Protein AF-A0A965W0F6-F1 (afdb_monomer_lite)

Secondary structure (DSSP, 8-state):
--SHHHHHHHHHHHHHHHHHHHHHHHT------------HHHHS----TT---------TTSTTHHHHHHHHHHHHHHHHHHHHHHHHHHHHHHHHHHHHHHHHT-

Radius of gyration: 35.25 Å; chains: 1; bounding box: 63×55×102 Å

Sequence (106 aa):
MKTQGIFFIQFCQNMKNIFLLLFLILCSNSAFSQKKKKPDWVQNYPTLENDYIGIASAKKSTANYKELAKQNALNMLSNSISVNVSVVSVLAQNEPIKNLQKSLMK

pLDDT: mean 78.25, std 12.47, range [49.22, 95.5]

Foldseek 3Di:
DPPPVVVVVVVVVVVVVVVVVVVVVVPPDDDPPPPPPDPVCVVPPDDDPPDQWFFFFADPPDVPRVVVRVVNSVVSSVVVVVVVVVVVVVVVVVVVVVVVVVVVVD

Structure (mmCIF, N/CA/C/O backbone):
data_AF-A0A965W0F6-F1
#
_entry.id   AF-A0A965W0F6-F1
#
loop_
_atom_site.group_PDB
_atom_site.id
_atom_site.type_symbol
_atom_site.label_atom_id
_atom_site.label_alt_id
_atom_site.label_comp_id
_atom_site.label_asym_id
_atom_site.label_entity_id
_atom_site.label_seq_id
_atom_site.pdbx_PDB_ins_code
_atom_site.Cartn_x
_atom_site.Cartn_y
_atom_site.Cartn_z
_atom_site.occupancy
_atom_site.B_iso_or_equiv
_atom_site.auth_seq_id
_atom_site.auth_comp_id
_atom_site.auth_asym_id
_atom_site.auth_atom_id
_atom_site.pdbx_PDB_model_num
ATOM 1 N N . MET A 1 1 ? 45.955 45.415 -51.600 1.00 52.06 1 MET A N 1
ATOM 2 C CA . MET A 1 1 ? 45.326 44.084 -51.797 1.00 52.06 1 MET A CA 1
ATOM 3 C C . MET A 1 1 ? 45.547 43.070 -50.656 1.00 52.06 1 MET A C 1
ATOM 5 O O . MET A 1 1 ? 45.190 41.917 -50.839 1.00 52.06 1 MET A O 1
ATOM 9 N N . LYS A 1 2 ? 46.059 43.439 -49.464 1.00 49.22 2 LYS A N 1
ATOM 10 C CA . LYS A 1 2 ? 46.280 42.474 -48.355 1.00 49.22 2 LYS A CA 1
ATOM 11 C C . LYS A 1 2 ? 45.204 42.483 -47.251 1.00 49.22 2 LYS A C 1
ATOM 13 O O . LYS A 1 2 ? 45.196 41.598 -46.408 1.00 49.22 2 LYS A O 1
ATOM 18 N N . THR A 1 3 ? 44.281 43.444 -47.261 1.00 54.53 3 THR A N 1
ATOM 19 C CA . THR A 1 3 ? 43.291 43.660 -46.186 1.00 54.53 3 THR A CA 1
ATOM 20 C C . THR A 1 3 ? 41.992 42.858 -46.334 1.00 54.53 3 THR A C 1
ATOM 22 O O . THR A 1 3 ? 41.313 42.628 -45.341 1.00 54.53 3 THR A O 1
ATOM 25 N N . GLN A 1 4 ? 41.667 42.368 -47.535 1.00 54.75 4 GLN A N 1
ATOM 26 C CA . GLN A 1 4 ? 40.415 41.639 -47.805 1.00 54.75 4 GLN A CA 1
ATOM 27 C C . GLN A 1 4 ? 40.439 40.177 -47.308 1.00 54.75 4 GLN A C 1
ATOM 29 O O . GLN A 1 4 ? 39.418 39.644 -46.885 1.00 54.75 4 GLN A O 1
ATOM 34 N N . GLY A 1 5 ? 41.612 39.527 -47.302 1.00 55.69 5 GLY A N 1
ATOM 35 C CA . GLY A 1 5 ? 41.745 38.120 -46.889 1.00 55.69 5 GLY A CA 1
ATOM 36 C C . GLY A 1 5 ? 41.648 37.894 -45.375 1.00 55.69 5 GLY A C 1
ATOM 37 O O . GLY A 1 5 ? 41.130 36.873 -44.934 1.00 55.69 5 GLY A O 1
ATOM 38 N N . ILE A 1 6 ? 42.087 38.865 -44.567 1.00 58.53 6 ILE A N 1
ATOM 39 C CA . ILE A 1 6 ? 42.056 38.776 -43.096 1.00 58.53 6 ILE A CA 1
ATOM 40 C C . ILE A 1 6 ? 40.612 38.902 -42.583 1.00 58.53 6 ILE A C 1
ATOM 42 O O . ILE A 1 6 ? 40.219 38.183 -41.667 1.00 58.53 6 ILE A O 1
ATOM 46 N N . PHE A 1 7 ? 39.792 39.738 -43.233 1.00 55.75 7 PHE A N 1
ATOM 47 C CA . PHE A 1 7 ? 38.367 39.892 -42.921 1.00 55.75 7 PHE A CA 1
ATOM 48 C C . PHE A 1 7 ? 37.579 38.590 -43.147 1.00 55.75 7 PHE A C 1
ATOM 50 O O . PHE A 1 7 ? 36.747 38.216 -42.323 1.00 55.75 7 PHE A O 1
ATOM 57 N N . PHE A 1 8 ? 37.894 37.860 -44.222 1.00 58.12 8 PHE A N 1
ATOM 58 C CA . PHE A 1 8 ? 37.271 36.571 -44.541 1.00 58.12 8 PHE A CA 1
ATOM 59 C C . PHE A 1 8 ? 37.651 35.459 -43.551 1.00 58.12 8 PHE A C 1
ATOM 61 O O . PHE A 1 8 ? 36.800 34.664 -43.155 1.00 58.12 8 PHE A O 1
ATOM 68 N N . ILE A 1 9 ? 38.908 35.414 -43.099 1.00 59.47 9 ILE A N 1
ATOM 69 C CA . ILE A 1 9 ? 39.373 34.417 -42.119 1.00 59.47 9 ILE A CA 1
ATOM 70 C C . ILE A 1 9 ? 38.754 34.685 -40.739 1.00 59.47 9 ILE A C 1
ATOM 72 O O . ILE A 1 9 ? 38.277 33.750 -40.093 1.00 59.47 9 ILE A O 1
ATOM 76 N N . GLN A 1 10 ? 38.680 35.956 -40.326 1.00 59.69 10 GLN A N 1
ATOM 77 C CA . GLN A 1 10 ? 38.032 36.369 -39.076 1.00 59.69 10 GLN A CA 1
ATOM 78 C C . GLN A 1 10 ? 36.527 36.038 -39.081 1.00 59.69 10 GLN A C 1
ATOM 80 O O . GLN A 1 10 ? 35.974 35.602 -38.070 1.00 59.69 10 GLN A O 1
ATOM 85 N N . PHE A 1 11 ? 35.867 36.186 -40.236 1.00 59.59 11 PHE A N 1
ATOM 86 C CA . PHE A 1 11 ? 34.461 35.825 -40.431 1.00 59.59 11 PHE A CA 1
ATOM 87 C C . PHE A 1 11 ? 34.234 34.310 -40.285 1.00 59.59 11 PHE A C 1
ATOM 89 O O . PHE A 1 11 ? 33.347 33.884 -39.546 1.00 59.59 11 PHE A O 1
ATOM 96 N N . CYS A 1 12 ? 35.093 33.482 -40.887 1.00 60.88 12 CYS A N 1
ATOM 97 C CA . CYS A 1 12 ? 35.036 32.023 -40.747 1.00 60.88 12 CYS A CA 1
ATOM 98 C C . CYS A 1 12 ? 35.333 31.538 -39.314 1.00 60.88 12 CYS A C 1
ATOM 100 O O . CYS A 1 12 ? 34.708 30.584 -38.845 1.00 60.88 12 CYS A O 1
ATOM 102 N N . GLN A 1 13 ? 36.249 32.196 -38.594 1.00 63.88 13 GLN A N 1
ATOM 103 C CA . GLN A 1 13 ? 36.534 31.888 -37.186 1.00 63.88 13 GLN A CA 1
ATOM 104 C C . GLN A 1 13 ? 35.347 32.233 -36.268 1.00 63.88 13 GLN A C 1
ATOM 106 O O . GLN A 1 13 ? 34.985 31.429 -35.406 1.00 63.88 13 GLN A O 1
ATOM 111 N N . ASN A 1 14 ? 34.675 33.364 -36.502 1.00 65.12 14 ASN A N 1
ATOM 112 C CA . ASN A 1 14 ? 33.475 33.751 -35.754 1.00 65.12 14 ASN A CA 1
ATOM 113 C C . ASN A 1 14 ? 32.279 32.819 -36.013 1.00 65.12 14 ASN A C 1
ATOM 115 O O . ASN A 1 14 ? 31.556 32.489 -35.075 1.00 65.12 14 ASN A O 1
ATOM 119 N N . MET A 1 15 ? 32.111 32.311 -37.240 1.00 67.56 15 MET A N 1
ATOM 120 C CA . MET A 1 15 ? 31.064 31.329 -37.569 1.00 67.56 15 MET A CA 1
ATOM 121 C C . MET A 1 15 ? 31.226 30.009 -36.800 1.00 67.56 15 MET A C 1
ATOM 123 O O . MET A 1 15 ? 30.238 29.407 -36.377 1.00 67.56 15 MET A O 1
ATOM 127 N N . LYS A 1 16 ? 32.471 29.580 -36.551 1.00 72.38 16 LYS A N 1
ATOM 128 C CA . LYS A 1 16 ? 32.773 28.365 -35.779 1.00 72.38 16 LYS A CA 1
ATOM 129 C C . LYS A 1 16 ? 32.480 28.545 -34.282 1.00 72.38 16 LYS A C 1
ATOM 131 O O . LYS A 1 16 ? 31.935 27.638 -33.656 1.00 72.38 16 LYS A O 1
ATOM 136 N N . ASN A 1 17 ? 32.762 29.728 -33.732 1.00 72.75 17 ASN A N 1
ATOM 137 C CA . ASN A 1 17 ? 32.462 30.072 -32.337 1.00 72.75 17 ASN A CA 1
ATOM 138 C C . ASN A 1 17 ? 30.955 30.238 -32.083 1.00 72.75 17 ASN A C 1
ATOM 140 O O . ASN A 1 17 ? 30.466 29.821 -31.037 1.00 72.75 17 ASN A O 1
ATOM 144 N N . ILE A 1 18 ? 30.209 30.778 -33.053 1.00 79.56 18 ILE A N 1
ATOM 145 C CA . ILE A 1 18 ? 28.742 30.890 -32.996 1.00 79.56 18 ILE A CA 1
ATOM 146 C C . ILE A 1 18 ? 28.085 29.507 -33.006 1.00 79.56 18 ILE A C 1
ATOM 148 O O . ILE A 1 18 ? 27.184 29.251 -32.209 1.00 79.56 18 ILE A O 1
ATOM 152 N N . PHE A 1 19 ? 28.567 28.592 -33.851 1.00 75.88 19 PHE A N 1
ATOM 153 C CA . PHE A 1 19 ? 28.062 27.218 -33.885 1.00 75.88 19 PHE A CA 1
ATOM 154 C C . PHE A 1 19 ? 28.356 26.464 -32.576 1.00 75.88 19 PHE A C 1
ATOM 156 O O . PHE A 1 19 ? 27.504 25.735 -32.071 1.00 75.88 19 PHE A O 1
ATOM 163 N N . LEU A 1 20 ? 29.531 26.697 -31.981 1.00 74.75 20 LEU A N 1
ATOM 164 C CA . LEU A 1 20 ? 29.915 26.129 -30.686 1.00 74.75 20 LEU A CA 1
ATOM 165 C C . LEU A 1 20 ? 29.059 26.683 -29.529 1.00 74.75 20 LEU A C 1
ATOM 167 O O . LEU A 1 20 ? 28.641 25.925 -28.656 1.00 74.75 20 LEU A O 1
ATOM 171 N N . LEU A 1 21 ? 28.733 27.980 -29.554 1.00 73.00 21 LEU A N 1
ATOM 172 C CA . LEU A 1 21 ? 27.819 28.625 -28.601 1.00 73.00 21 LEU A CA 1
ATOM 173 C C . LEU A 1 21 ? 26.378 28.104 -28.726 1.00 73.00 21 LEU A C 1
ATOM 175 O O . LEU A 1 21 ? 25.745 27.814 -27.713 1.00 73.00 21 LEU A O 1
ATOM 179 N N . LEU A 1 22 ? 25.876 27.918 -29.950 1.00 74.12 22 LEU A N 1
ATOM 180 C CA . LEU A 1 22 ? 24.555 27.328 -30.206 1.00 74.12 22 LEU A CA 1
ATOM 181 C C . LEU A 1 22 ? 24.456 25.882 -29.697 1.00 74.12 22 LEU A C 1
ATOM 183 O O . LEU A 1 22 ? 23.449 25.513 -29.096 1.00 74.12 22 LEU A O 1
ATOM 187 N N . PHE A 1 23 ? 25.513 25.084 -29.873 1.00 73.25 23 PHE A N 1
ATOM 188 C CA . PHE A 1 23 ? 25.572 23.706 -29.377 1.00 73.25 23 PHE A CA 1
ATOM 189 C C . PHE A 1 23 ? 25.553 23.628 -27.840 1.00 73.25 23 PHE A C 1
ATOM 191 O O . PHE A 1 23 ? 24.910 22.749 -27.270 1.00 73.25 23 PHE A O 1
ATOM 198 N N . LEU A 1 24 ? 26.195 24.581 -27.157 1.00 68.44 24 LEU A N 1
ATOM 199 C CA . LEU A 1 24 ? 26.213 24.653 -25.691 1.00 68.44 24 LEU A CA 1
ATOM 200 C C . LEU A 1 24 ? 24.854 25.054 -25.091 1.00 68.44 24 LEU A C 1
ATOM 202 O O . LEU A 1 24 ? 24.485 24.545 -24.035 1.00 68.44 24 LEU A O 1
ATOM 206 N N . ILE A 1 25 ? 24.080 25.911 -25.765 1.00 71.25 25 ILE A N 1
ATOM 207 C CA . ILE A 1 25 ? 22.749 26.341 -25.293 1.00 71.25 25 ILE A CA 1
ATOM 208 C C . ILE A 1 25 ? 21.721 25.197 -25.387 1.00 71.25 25 ILE A C 1
ATOM 210 O O . ILE A 1 25 ? 20.825 25.094 -24.549 1.00 71.25 25 ILE A O 1
ATOM 214 N N . LEU A 1 26 ? 21.875 24.294 -26.360 1.00 65.56 26 LEU A N 1
ATOM 215 C CA . LEU A 1 26 ? 20.982 23.145 -26.562 1.00 65.56 26 LEU A CA 1
ATOM 216 C C . LEU A 1 26 ? 21.128 22.047 -25.488 1.00 65.56 26 LEU A C 1
ATOM 218 O O . LEU A 1 26 ? 20.211 21.245 -25.316 1.00 65.56 26 LEU A O 1
ATOM 222 N N . CYS A 1 27 ? 22.227 22.028 -24.726 1.00 61.47 27 CYS A N 1
ATOM 223 C CA . CYS A 1 27 ? 22.508 20.993 -23.721 1.00 61.47 27 CYS A CA 1
ATOM 224 C C . CYS A 1 27 ? 21.970 21.283 -22.304 1.00 61.47 27 CYS A C 1
ATOM 226 O O . CYS A 1 27 ? 22.111 20.439 -21.420 1.00 61.47 27 CYS A O 1
ATOM 228 N N . SER A 1 28 ? 21.322 22.426 -22.057 1.00 61.91 28 SER A N 1
ATOM 229 C CA . SER A 1 28 ? 20.965 22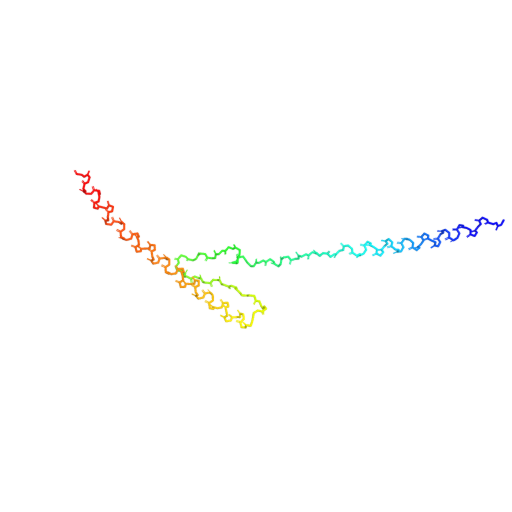.860 -20.690 1.00 61.91 28 SER A CA 1
ATOM 230 C C . SER A 1 28 ? 19.566 22.447 -20.195 1.00 61.91 28 SER A C 1
ATOM 232 O O . SER A 1 28 ? 19.163 22.853 -19.110 1.00 61.91 28 SER A O 1
ATOM 234 N N . ASN A 1 29 ? 18.814 21.623 -20.936 1.00 62.72 29 ASN A N 1
ATOM 235 C CA . ASN A 1 29 ? 17.425 21.258 -20.596 1.00 62.72 29 ASN A CA 1
ATOM 236 C C . ASN A 1 29 ? 17.252 19.809 -20.097 1.00 62.72 29 ASN A C 1
ATOM 238 O O . ASN A 1 29 ? 16.367 19.082 -20.545 1.00 62.72 29 ASN A O 1
ATOM 242 N N . SER A 1 30 ? 18.060 19.374 -19.130 1.00 65.44 30 SER A N 1
ATOM 243 C CA . SER A 1 30 ? 17.793 18.138 -18.376 1.00 65.44 30 SER A CA 1
ATOM 244 C C . SER A 1 30 ? 18.047 18.408 -16.887 1.00 65.44 30 SER A C 1
ATOM 246 O O . SER A 1 30 ? 19.078 18.951 -16.531 1.00 65.44 30 SER A O 1
ATOM 248 N N . ALA A 1 31 ? 17.153 18.167 -15.932 1.00 60.97 31 ALA A N 1
ATOM 249 C CA . ALA A 1 31 ? 16.014 17.278 -15.892 1.00 60.97 31 ALA A CA 1
ATOM 250 C C . ALA A 1 31 ? 14.847 17.947 -15.148 1.00 60.97 31 ALA A C 1
ATOM 252 O O . ALA A 1 31 ? 14.916 18.201 -13.943 1.00 60.97 31 ALA A O 1
ATOM 253 N N . PHE A 1 32 ? 13.729 18.155 -15.844 1.00 56.03 32 PHE A N 1
ATOM 254 C CA . PHE A 1 32 ? 12.446 18.336 -15.177 1.00 56.03 32 PHE A CA 1
ATOM 255 C C . PHE A 1 32 ? 12.052 16.976 -14.595 1.00 56.03 32 PHE A C 1
ATOM 257 O O . PHE A 1 32 ? 11.436 16.141 -15.258 1.00 56.03 32 PHE A O 1
ATOM 264 N N . SER A 1 33 ? 12.488 16.710 -13.362 1.00 59.59 33 SER A N 1
ATOM 265 C CA . SER A 1 33 ? 12.009 15.571 -12.589 1.00 59.59 33 SER A CA 1
ATOM 266 C C . SER A 1 33 ? 10.533 15.815 -12.304 1.00 59.59 33 SER A C 1
ATOM 268 O O . SER A 1 33 ? 10.165 16.453 -11.316 1.00 59.59 33 SER A O 1
ATOM 270 N N . GLN A 1 34 ? 9.675 15.336 -13.206 1.00 62.97 34 GLN A N 1
ATOM 271 C CA . GLN A 1 34 ? 8.259 15.165 -12.935 1.00 62.97 34 GLN A CA 1
ATOM 272 C C . GLN A 1 34 ? 8.173 14.169 -11.785 1.00 62.97 34 GLN A C 1
ATOM 274 O O . GLN A 1 34 ? 8.131 12.954 -11.994 1.00 62.97 34 GLN A O 1
ATOM 279 N N . LYS A 1 35 ? 8.199 14.673 -10.545 1.00 66.06 35 LYS A N 1
ATOM 280 C CA . LYS A 1 35 ? 7.795 13.900 -9.377 1.00 66.06 35 LYS A CA 1
ATOM 281 C C . LYS A 1 35 ? 6.379 13.446 -9.693 1.00 66.06 35 LYS A C 1
ATOM 283 O O . LYS A 1 35 ? 5.453 14.247 -9.607 1.00 66.06 35 LYS A O 1
ATOM 288 N N . LYS A 1 36 ? 6.233 12.196 -10.152 1.00 71.56 36 LYS A N 1
ATOM 289 C CA . LYS A 1 36 ? 4.933 11.596 -10.458 1.00 71.56 36 LYS A CA 1
ATOM 290 C C . LYS A 1 36 ? 4.037 11.903 -9.271 1.00 71.56 36 LYS A C 1
ATOM 292 O O . LYS A 1 36 ? 4.377 11.503 -8.154 1.00 71.56 36 LYS A O 1
ATOM 297 N N . LYS A 1 37 ? 2.979 12.684 -9.509 1.00 73.94 37 LYS A N 1
ATOM 298 C CA . LYS A 1 37 ? 2.044 13.110 -8.470 1.00 73.94 37 LYS A CA 1
ATOM 299 C C . LYS A 1 37 ? 1.591 11.840 -7.758 1.00 73.94 37 LYS A C 1
ATOM 301 O O . LYS A 1 37 ? 0.984 10.968 -8.379 1.00 73.94 37 LYS A O 1
ATOM 306 N N . LYS A 1 38 ? 2.015 11.674 -6.501 1.00 78.50 38 LYS A N 1
ATOM 307 C CA . LYS A 1 38 ? 1.603 10.518 -5.704 1.00 78.50 38 LYS A CA 1
ATOM 308 C C . LYS A 1 38 ? 0.081 10.590 -5.586 1.00 78.50 38 LYS A C 1
ATOM 310 O O . LYS A 1 38 ? -0.440 11.699 -5.459 1.00 78.50 38 LYS A O 1
ATOM 315 N N . PRO A 1 39 ? -0.631 9.463 -5.661 1.00 80.38 39 PRO A N 1
ATOM 316 C CA . PRO A 1 39 ? -2.076 9.497 -5.527 1.00 80.38 39 PRO A CA 1
ATOM 317 C C . PRO A 1 39 ? -2.458 10.018 -4.138 1.00 80.38 39 PRO A C 1
ATOM 319 O O . PRO A 1 39 ? -1.709 9.841 -3.175 1.00 80.38 39 PRO A O 1
ATOM 322 N N . ASP A 1 40 ? -3.608 10.677 -4.044 1.00 82.50 40 ASP A N 1
ATOM 323 C CA . ASP A 1 40 ? -3.968 11.445 -2.850 1.00 82.50 40 ASP A CA 1
ATOM 324 C C . ASP A 1 40 ? -4.136 10.556 -1.610 1.00 82.50 40 ASP A C 1
ATOM 326 O O . ASP A 1 40 ? -3.749 10.976 -0.532 1.00 82.50 40 ASP A O 1
ATOM 330 N N . TRP A 1 41 ? -4.557 9.294 -1.756 1.00 82.19 41 TRP A N 1
ATOM 331 C CA . TRP A 1 41 ? -4.631 8.318 -0.652 1.00 82.19 41 TRP A CA 1
ATOM 332 C C . TRP A 1 41 ? -3.261 7.902 -0.082 1.00 82.19 41 TRP A C 1
ATOM 334 O O . TRP A 1 41 ? -3.181 7.351 1.012 1.00 82.19 41 TRP A O 1
ATOM 344 N N . VAL A 1 42 ? -2.167 8.139 -0.820 1.00 78.69 42 VAL A N 1
ATOM 345 C CA . VAL A 1 42 ? -0.791 7.965 -0.309 1.00 78.69 42 VAL A CA 1
ATOM 346 C C . VAL A 1 42 ? -0.341 9.207 0.454 1.00 78.69 42 VAL A C 1
ATOM 348 O O . VAL A 1 42 ? 0.509 9.107 1.334 1.00 78.69 42 VAL A O 1
ATOM 351 N N . GLN A 1 43 ? -0.852 10.382 0.081 1.00 78.50 43 GLN A N 1
ATOM 352 C CA . GLN A 1 43 ? -0.513 11.647 0.734 1.00 78.50 43 GLN A CA 1
ATOM 353 C C . GLN A 1 43 ? -1.349 11.858 2.000 1.00 78.50 43 GLN A C 1
ATOM 355 O O . GLN A 1 43 ? -0.815 12.258 3.028 1.00 78.50 43 GLN A O 1
ATOM 360 N N . ASN A 1 44 ? -2.633 11.526 1.922 1.00 79.06 44 ASN A N 1
ATOM 361 C CA . ASN A 1 44 ? -3.614 11.609 2.986 1.00 79.06 44 ASN A CA 1
ATOM 362 C C . ASN A 1 44 ? -4.057 10.188 3.309 1.00 79.06 44 ASN A C 1
ATOM 364 O O . ASN A 1 44 ? -4.752 9.556 2.511 1.00 79.06 44 ASN A O 1
ATOM 368 N N . TYR A 1 45 ? -3.627 9.680 4.461 1.00 75.75 45 TYR A N 1
ATOM 369 C CA . TYR A 1 45 ? -4.043 8.357 4.902 1.00 75.75 45 TYR A CA 1
ATOM 370 C C . TYR A 1 45 ? -5.572 8.334 5.055 1.00 75.75 45 TYR A C 1
ATOM 372 O O . TYR A 1 45 ? -6.107 9.184 5.770 1.00 75.75 45 TYR A O 1
ATOM 380 N N . PRO A 1 46 ? -6.292 7.406 4.406 1.00 72.94 46 PRO A N 1
ATOM 381 C CA . PRO A 1 46 ? -7.731 7.314 4.573 1.00 72.94 46 PRO A CA 1
ATOM 382 C C . PRO A 1 46 ? -8.044 6.790 5.977 1.00 72.94 46 PRO A C 1
ATOM 384 O O . PRO A 1 46 ? -7.721 5.652 6.314 1.00 72.94 46 PRO A O 1
ATOM 387 N N . THR A 1 47 ? -8.665 7.623 6.806 1.00 69.69 47 THR A N 1
ATOM 388 C CA . THR A 1 47 ? -9.240 7.213 8.090 1.00 69.69 47 THR A CA 1
ATOM 389 C C . THR A 1 47 ? -10.709 6.875 7.868 1.00 69.69 47 THR A C 1
ATOM 391 O O . THR A 1 47 ? -11.519 7.779 7.662 1.00 69.69 47 THR A O 1
ATOM 394 N N . LEU A 1 48 ? -11.055 5.588 7.867 1.00 72.50 48 LEU A N 1
ATOM 395 C CA . LEU A 1 48 ? -12.447 5.145 7.938 1.00 72.50 48 LEU A CA 1
ATOM 396 C C . LEU A 1 48 ? -12.754 4.797 9.398 1.00 72.50 48 LEU A C 1
ATOM 398 O O . LEU A 1 48 ? -12.026 4.018 10.001 1.00 72.50 48 LEU A O 1
ATOM 402 N N . GLU A 1 49 ? -13.807 5.381 9.977 1.00 71.50 49 GLU A N 1
ATOM 403 C CA . GLU A 1 49 ? -14.150 5.179 11.399 1.00 71.50 49 GLU A CA 1
ATOM 404 C C . GLU A 1 49 ? -14.528 3.726 11.730 1.00 71.50 49 GLU A C 1
ATOM 406 O O . GLU A 1 49 ? -14.301 3.279 12.851 1.00 71.50 49 GLU A O 1
ATOM 411 N N . ASN A 1 50 ? -15.048 2.978 10.752 1.00 76.88 50 ASN A N 1
ATOM 412 C CA . ASN A 1 50 ? -15.560 1.620 10.953 1.00 76.88 50 ASN A CA 1
ATOM 413 C C . ASN A 1 50 ? -14.705 0.522 10.297 1.00 76.88 50 ASN A C 1
ATOM 415 O O . ASN A 1 50 ? -15.028 -0.652 10.454 1.00 76.88 50 ASN A O 1
ATOM 419 N N . ASP A 1 51 ? -13.624 0.881 9.596 1.00 79.56 51 ASP A N 1
ATOM 420 C CA . ASP A 1 51 ? -12.796 -0.067 8.844 1.00 79.56 51 ASP A CA 1
ATOM 421 C C . ASP A 1 51 ? -11.308 0.084 9.175 1.00 79.56 51 ASP A C 1
ATOM 423 O O . ASP A 1 51 ? -10.766 1.187 9.255 1.00 79.56 51 ASP A O 1
ATOM 427 N N . TYR A 1 52 ? -10.609 -1.047 9.281 1.00 83.31 52 TYR A N 1
ATOM 428 C CA . TYR A 1 52 ? -9.151 -1.071 9.379 1.00 83.31 52 TYR A CA 1
ATOM 429 C C . TYR A 1 52 ? -8.534 -1.178 7.985 1.00 83.31 52 TYR A C 1
ATOM 431 O O . TYR A 1 52 ? -8.884 -2.058 7.199 1.00 83.31 52 TYR A O 1
ATOM 439 N N . ILE A 1 53 ? -7.567 -0.307 7.688 1.00 85.81 53 ILE A N 1
ATOM 440 C CA . ILE A 1 53 ? -6.880 -0.261 6.392 1.00 85.81 53 ILE A CA 1
ATOM 441 C C . ILE A 1 53 ? -5.381 -0.451 6.609 1.00 85.81 53 ILE A C 1
ATOM 443 O O . ILE A 1 53 ? -4.801 0.158 7.504 1.00 85.81 53 ILE A O 1
ATOM 447 N N . GLY A 1 54 ? -4.755 -1.288 5.778 1.00 87.12 54 GLY A N 1
ATOM 448 C CA . GLY A 1 54 ? -3.309 -1.494 5.739 1.00 87.12 54 GLY A CA 1
ATOM 449 C C . GLY A 1 54 ? -2.739 -1.031 4.416 1.00 87.12 54 GLY A C 1
ATOM 450 O O . GLY A 1 54 ? -3.054 -1.599 3.372 1.00 87.12 54 GLY A O 1
ATOM 451 N N . ILE A 1 55 ? -1.870 -0.023 4.454 1.00 87.81 55 ILE A N 1
ATOM 452 C CA . ILE A 1 55 ? -1.195 0.497 3.264 1.00 87.81 55 ILE A CA 1
ATOM 453 C C . ILE A 1 55 ? 0.302 0.300 3.432 1.00 87.81 55 ILE A C 1
ATOM 455 O O . ILE A 1 55 ? 0.940 1.016 4.195 1.00 87.81 55 ILE A O 1
ATOM 459 N N . ALA A 1 56 ? 0.879 -0.622 2.667 1.00 89.69 56 ALA A N 1
ATOM 460 C CA . ALA A 1 56 ? 2.319 -0.828 2.649 1.00 89.69 56 ALA A CA 1
ATOM 461 C C . ALA A 1 56 ? 2.891 -0.769 1.234 1.00 89.69 56 ALA A C 1
ATOM 463 O O . ALA A 1 56 ? 2.201 -0.958 0.231 1.00 89.69 56 ALA A O 1
ATOM 464 N N . SER A 1 57 ? 4.193 -0.508 1.159 1.00 88.75 57 SER A N 1
ATOM 465 C CA . SER A 1 57 ? 4.937 -0.461 -0.095 1.00 88.75 57 SER A CA 1
ATOM 466 C C . SER A 1 57 ? 6.201 -1.310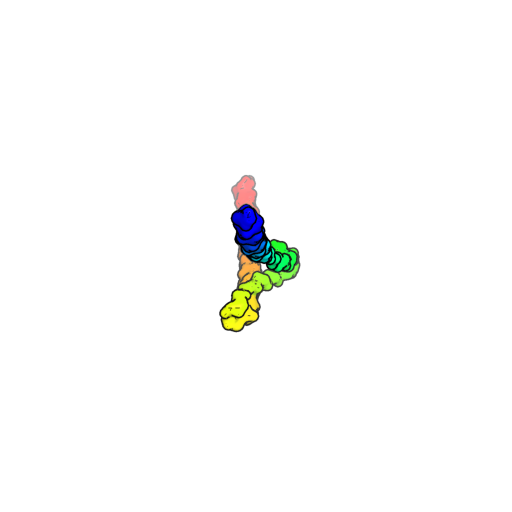 -0.006 1.00 88.75 57 SER A C 1
ATOM 468 O O . SER A 1 57 ? 6.742 -1.540 1.075 1.00 88.75 57 SER A O 1
ATOM 470 N N . ALA A 1 58 ? 6.673 -1.779 -1.158 1.00 92.94 58 ALA A N 1
ATOM 471 C CA . ALA A 1 58 ? 7.934 -2.493 -1.288 1.00 92.94 58 ALA A CA 1
ATOM 472 C C . ALA A 1 58 ? 8.700 -1.973 -2.507 1.00 92.94 58 ALA A C 1
ATOM 474 O O . ALA A 1 58 ? 8.109 -1.557 -3.510 1.00 92.94 58 ALA A O 1
ATOM 475 N N . LYS A 1 59 ? 10.034 -1.995 -2.430 1.00 92.44 59 LYS A N 1
ATOM 476 C CA . LYS A 1 59 ? 10.889 -1.616 -3.558 1.00 92.44 59 LYS A CA 1
ATOM 477 C C . LYS A 1 59 ? 10.736 -2.652 -4.672 1.00 92.44 59 LYS A C 1
ATOM 479 O O . LYS A 1 59 ? 10.856 -3.847 -4.427 1.00 9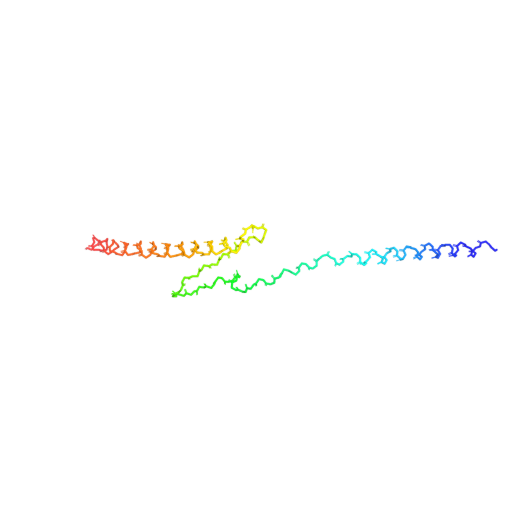2.44 59 LYS A O 1
ATOM 484 N N . LYS A 1 60 ? 10.540 -2.194 -5.913 1.00 90.62 60 LYS A N 1
ATOM 485 C CA . LYS A 1 60 ? 10.435 -3.084 -7.089 1.00 90.62 60 LYS A CA 1
ATOM 486 C C . LYS A 1 60 ? 11.706 -3.895 -7.358 1.00 90.62 60 LYS A C 1
ATOM 488 O O . LYS A 1 60 ? 11.635 -4.909 -8.036 1.00 90.62 60 LYS A O 1
ATOM 493 N N . SER A 1 61 ? 12.849 -3.439 -6.845 1.00 92.50 61 SER A N 1
ATOM 494 C CA . SER A 1 61 ? 14.131 -4.146 -6.925 1.00 92.50 61 SER A CA 1
ATOM 495 C C . SER A 1 61 ? 14.168 -5.419 -6.078 1.00 92.50 61 SER A C 1
ATOM 497 O O . SER A 1 61 ? 15.056 -6.242 -6.259 1.00 92.50 61 SER A O 1
ATOM 499 N N . THR A 1 62 ? 13.247 -5.574 -5.126 1.00 90.44 62 THR A N 1
ATOM 500 C CA . THR A 1 62 ? 13.186 -6.746 -4.256 1.00 90.44 62 THR A CA 1
ATOM 501 C C . THR A 1 62 ? 12.461 -7.887 -4.966 1.00 90.44 62 THR A C 1
ATOM 503 O O . THR A 1 62 ? 11.389 -7.692 -5.547 1.00 90.44 62 THR A O 1
ATOM 506 N N . ALA A 1 63 ? 13.020 -9.097 -4.899 1.00 89.50 63 ALA A N 1
ATOM 507 C CA . ALA A 1 63 ? 12.329 -10.297 -5.356 1.00 89.50 63 ALA A CA 1
ATOM 508 C C . ALA A 1 63 ? 10.995 -10.449 -4.606 1.00 89.50 63 ALA A C 1
ATOM 510 O O . ALA A 1 63 ? 10.909 -10.158 -3.415 1.00 89.50 63 ALA A O 1
ATOM 511 N N . ASN A 1 64 ? 9.939 -10.867 -5.305 1.00 93.19 64 ASN A N 1
ATOM 512 C CA . ASN A 1 64 ? 8.598 -11.012 -4.727 1.00 93.19 64 ASN A CA 1
ATOM 513 C C . ASN A 1 64 ? 8.056 -9.737 -4.048 1.00 93.19 64 ASN A C 1
ATOM 515 O O . ASN A 1 64 ? 7.263 -9.825 -3.113 1.00 93.19 64 ASN A O 1
ATOM 519 N N . TYR A 1 65 ? 8.424 -8.544 -4.539 1.00 93.69 65 TYR A N 1
ATOM 520 C CA . TYR A 1 65 ? 7.974 -7.254 -3.992 1.00 93.69 65 TYR A CA 1
ATOM 521 C C . TYR A 1 65 ? 6.453 -7.160 -3.782 1.00 93.69 65 TYR A C 1
ATOM 523 O O . TYR A 1 65 ? 6.007 -6.488 -2.857 1.00 93.69 65 TYR A O 1
ATOM 531 N N . LYS A 1 66 ? 5.649 -7.834 -4.619 1.00 93.69 66 LYS A N 1
ATOM 532 C CA . LYS A 1 66 ? 4.188 -7.898 -4.453 1.00 93.69 66 LYS A CA 1
ATOM 533 C C . LYS A 1 66 ? 3.801 -8.607 -3.157 1.00 93.69 66 LYS A C 1
ATOM 535 O O . LYS A 1 66 ? 2.966 -8.097 -2.423 1.00 93.69 66 LYS A O 1
ATOM 540 N N . GLU A 1 67 ? 4.405 -9.758 -2.887 1.00 94.94 67 GLU A N 1
ATOM 541 C CA . GLU A 1 67 ? 4.091 -10.570 -1.712 1.00 94.94 67 GLU A CA 1
ATOM 542 C C . GLU A 1 67 ? 4.595 -9.901 -0.435 1.00 94.94 67 GLU A C 1
ATOM 544 O O . GLU A 1 67 ? 3.856 -9.784 0.535 1.00 94.94 67 GLU A O 1
ATOM 549 N N . LEU A 1 68 ? 5.797 -9.323 -0.487 1.00 95.19 68 LEU A N 1
ATOM 550 C CA . LEU A 1 68 ? 6.336 -8.523 0.609 1.00 95.19 68 LEU A CA 1
ATOM 551 C C . LEU A 1 68 ? 5.446 -7.311 0.932 1.00 95.19 68 LEU A C 1
ATOM 553 O O . LEU A 1 68 ? 5.169 -7.038 2.097 1.00 95.19 68 LEU A O 1
ATOM 557 N N . ALA A 1 69 ? 4.964 -6.587 -0.084 1.00 93.94 69 ALA A N 1
ATOM 558 C CA . ALA A 1 69 ? 4.058 -5.459 0.132 1.00 93.94 69 ALA A CA 1
ATOM 559 C C . ALA A 1 69 ? 2.736 -5.903 0.778 1.00 93.94 69 ALA A C 1
ATOM 561 O O . ALA A 1 69 ? 2.260 -5.234 1.692 1.00 93.94 69 A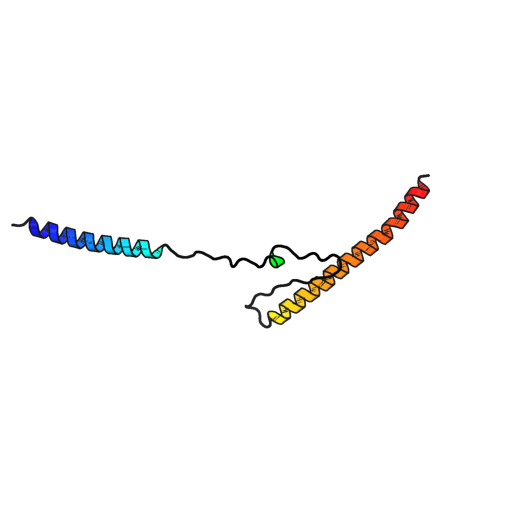LA A O 1
ATOM 562 N N . LYS A 1 70 ? 2.171 -7.043 0.354 1.00 93.31 70 LYS A N 1
ATOM 563 C CA . LYS A 1 70 ? 0.964 -7.611 0.977 1.00 93.31 70 LYS A CA 1
ATOM 564 C C . LYS A 1 70 ? 1.200 -7.990 2.437 1.00 93.31 70 LYS A C 1
ATOM 566 O O . LYS A 1 70 ? 0.405 -7.612 3.288 1.00 93.31 70 LYS A O 1
ATOM 571 N N . GLN A 1 71 ? 2.290 -8.699 2.730 1.00 95.50 71 GLN A N 1
ATOM 572 C CA . GLN A 1 71 ? 2.633 -9.103 4.097 1.00 95.50 71 GLN A CA 1
ATOM 573 C C . GLN A 1 71 ? 2.812 -7.886 5.007 1.00 95.50 71 GLN A C 1
ATOM 575 O O . GLN A 1 71 ? 2.261 -7.840 6.103 1.00 95.50 71 GLN A O 1
ATOM 580 N N . ASN A 1 72 ? 3.506 -6.855 4.526 1.00 94.50 72 ASN A N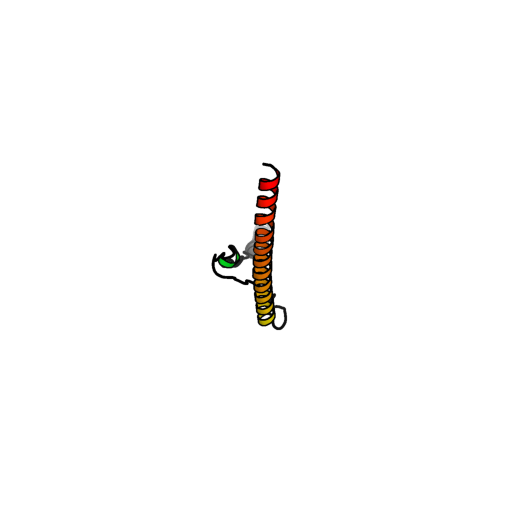 1
ATOM 581 C CA . ASN A 1 72 ? 3.670 -5.615 5.276 1.00 94.50 72 ASN A CA 1
ATOM 582 C C . ASN A 1 72 ? 2.329 -4.906 5.518 1.00 94.50 72 ASN A C 1
ATOM 584 O O . ASN A 1 72 ? 2.101 -4.403 6.616 1.00 94.50 72 ASN A O 1
ATOM 588 N N . ALA A 1 73 ? 1.428 -4.891 4.530 1.00 93.25 73 ALA A N 1
ATOM 589 C CA . ALA A 1 73 ? 0.098 -4.304 4.688 1.00 93.25 73 ALA A CA 1
ATOM 590 C C . ALA A 1 73 ? -0.732 -5.067 5.733 1.00 93.25 73 ALA A C 1
ATOM 592 O O . ALA A 1 73 ? -1.408 -4.449 6.554 1.00 93.25 73 ALA A O 1
ATOM 593 N N . LEU A 1 74 ? -0.624 -6.398 5.752 1.00 94.81 74 LEU A N 1
ATOM 594 C CA . LEU A 1 74 ? -1.289 -7.249 6.736 1.00 94.81 74 LEU A CA 1
ATOM 595 C C . LEU A 1 74 ? -0.748 -7.026 8.155 1.00 94.81 74 LEU A C 1
ATOM 597 O O . LEU A 1 74 ? -1.519 -6.917 9.106 1.00 94.81 74 LEU A O 1
ATOM 601 N N . ASN A 1 75 ? 0.569 -6.884 8.298 1.00 94.25 75 ASN A N 1
ATOM 602 C CA . ASN A 1 75 ? 1.191 -6.576 9.584 1.00 94.25 75 ASN A CA 1
ATOM 603 C C . ASN A 1 75 ? 0.756 -5.202 10.107 1.00 94.25 75 ASN A C 1
ATOM 605 O O . ASN A 1 75 ? 0.460 -5.059 11.292 1.00 94.25 75 ASN A O 1
ATOM 609 N N . MET A 1 76 ? 0.664 -4.199 9.228 1.00 90.81 76 MET A N 1
ATOM 610 C CA . MET A 1 76 ? 0.144 -2.880 9.597 1.00 90.81 76 MET A CA 1
ATOM 611 C C . MET A 1 76 ? -1.303 -2.952 10.090 1.00 90.81 76 MET A C 1
ATOM 613 O O . MET A 1 76 ? -1.615 -2.345 11.114 1.00 90.81 76 MET A O 1
ATOM 617 N N . LEU A 1 77 ? -2.160 -3.731 9.420 1.00 91.44 77 LEU A N 1
ATOM 618 C CA . LEU A 1 77 ? -3.531 -3.985 9.875 1.00 91.44 77 LEU A CA 1
ATOM 619 C C . LEU A 1 77 ? -3.550 -4.600 11.271 1.00 91.44 77 LEU A C 1
ATOM 621 O O . LEU A 1 77 ? -4.165 -4.041 12.178 1.00 91.44 77 LEU A O 1
ATOM 625 N N . SER A 1 78 ? -2.826 -5.704 11.461 1.00 92.31 78 SER A N 1
ATOM 626 C CA . SER A 1 78 ? -2.745 -6.395 12.750 1.00 92.31 78 SER A CA 1
ATOM 627 C C . SER A 1 78 ? -2.273 -5.464 13.868 1.00 92.31 78 SER A C 1
ATOM 629 O O . SER A 1 78 ? -2.821 -5.489 14.969 1.00 92.31 78 SER A O 1
ATOM 631 N N . ASN A 1 79 ? -1.283 -4.616 13.589 1.00 89.38 79 ASN A N 1
ATOM 632 C CA . ASN A 1 79 ? -0.780 -3.656 14.561 1.00 89.38 79 ASN A CA 1
ATOM 633 C C . ASN A 1 79 ? -1.817 -2.570 14.879 1.00 89.38 79 ASN A C 1
ATOM 635 O O . ASN A 1 79 ? -2.006 -2.234 16.044 1.00 89.38 79 ASN A O 1
ATOM 639 N N . SER A 1 80 ? -2.520 -2.049 13.868 1.00 87.06 80 SER A N 1
ATOM 640 C CA . SER A 1 80 ? -3.571 -1.045 14.079 1.00 87.06 80 SER A CA 1
ATOM 641 C C . SER A 1 80 ? -4.702 -1.570 14.971 1.00 87.06 80 SER A C 1
ATOM 643 O O . SER A 1 80 ? -5.107 -0.892 15.914 1.00 87.06 80 SER A O 1
ATOM 645 N N . ILE A 1 81 ? -5.133 -2.817 14.751 1.00 88.56 81 ILE A N 1
ATOM 646 C CA . ILE A 1 81 ? -6.133 -3.498 15.581 1.00 88.56 81 ILE A CA 1
ATOM 647 C C . ILE A 1 81 ? -5.604 -3.678 17.006 1.00 88.56 81 ILE A C 1
ATOM 649 O O . ILE A 1 81 ? -6.285 -3.321 17.964 1.00 88.56 81 ILE A O 1
ATOM 653 N N . SER A 1 82 ? -4.377 -4.189 17.159 1.00 90.25 82 SER A N 1
ATOM 654 C CA . SER A 1 82 ? -3.781 -4.427 18.477 1.00 90.25 82 SER A CA 1
ATOM 655 C C . SER A 1 82 ? -3.656 -3.145 19.297 1.00 90.25 82 SER A C 1
ATOM 657 O O . SER A 1 82 ? -3.974 -3.157 20.484 1.00 90.25 82 SER A O 1
ATOM 659 N N . VAL A 1 83 ? -3.218 -2.043 18.686 1.00 86.19 83 VAL A N 1
ATOM 660 C CA . VAL A 1 83 ? -3.122 -0.745 19.364 1.00 86.19 83 VAL A CA 1
ATOM 661 C C . VAL A 1 83 ? -4.507 -0.261 19.783 1.00 86.19 83 VAL A C 1
ATOM 663 O O . VAL A 1 83 ? -4.675 0.150 20.927 1.00 86.19 83 VAL A O 1
ATOM 666 N N . ASN A 1 84 ? -5.509 -0.364 18.905 1.00 86.12 84 ASN A N 1
ATOM 667 C CA . ASN A 1 84 ? -6.871 0.055 19.228 1.00 86.12 84 ASN A CA 1
ATOM 668 C C . ASN A 1 84 ? -7.459 -0.739 20.406 1.00 86.12 84 ASN A C 1
ATOM 670 O O . ASN A 1 84 ? -7.978 -0.151 21.351 1.00 86.12 84 ASN A O 1
ATOM 674 N N . VAL A 1 85 ? -7.320 -2.068 20.393 1.00 83.69 85 VAL A N 1
ATOM 675 C CA . VAL A 1 85 ? -7.777 -2.937 21.491 1.00 83.69 85 VAL A CA 1
ATOM 676 C C . VAL A 1 85 ? -7.061 -2.599 22.802 1.00 83.69 85 VAL A C 1
ATOM 678 O O . VAL A 1 85 ? -7.703 -2.543 23.850 1.00 83.69 85 VAL A O 1
ATOM 681 N N . SER A 1 86 ? -5.756 -2.324 22.757 1.00 86.12 86 SER A N 1
ATOM 682 C CA . SER A 1 86 ? -4.988 -1.900 23.933 1.00 86.12 86 SER A CA 1
ATOM 683 C C . SER A 1 86 ? -5.448 -0.549 24.484 1.00 86.12 86 SER A C 1
ATOM 685 O O . SER A 1 86 ? -5.539 -0.380 25.695 1.00 86.12 86 SER A O 1
ATOM 687 N N . VAL A 1 87 ? -5.775 0.418 23.624 1.00 82.75 87 VAL A N 1
ATOM 688 C CA . VAL A 1 87 ? -6.306 1.719 24.065 1.00 82.75 87 VAL A CA 1
ATOM 689 C C . VAL A 1 87 ? -7.667 1.541 24.735 1.00 82.75 87 VAL A C 1
ATOM 691 O O . VAL A 1 87 ? -7.878 2.053 25.833 1.00 82.75 87 VAL A O 1
ATOM 694 N N . VAL A 1 88 ? -8.569 0.768 24.124 1.00 83.94 88 VAL A N 1
ATOM 695 C CA . VAL A 1 88 ? -9.898 0.488 24.690 1.00 83.94 88 VAL A CA 1
ATOM 696 C C . VAL A 1 88 ? -9.788 -0.226 26.039 1.00 83.94 88 VAL A C 1
ATOM 698 O O . VAL A 1 88 ? -10.488 0.140 26.982 1.00 83.94 88 VAL A O 1
ATOM 701 N N . SER A 1 89 ? -8.890 -1.205 26.170 1.00 85.25 89 SER A N 1
ATOM 702 C CA . SER A 1 89 ? -8.721 -1.949 27.422 1.00 85.25 89 SER A CA 1
ATOM 703 C C . SER A 1 89 ? -8.139 -1.089 28.547 1.00 85.25 89 SER A C 1
ATOM 705 O O . SER A 1 89 ? -8.629 -1.156 29.673 1.00 85.25 89 SER A O 1
ATOM 707 N N . VAL A 1 90 ? -7.161 -0.228 28.251 1.00 88.75 90 VAL A N 1
ATOM 708 C CA . VAL A 1 90 ? -6.600 0.725 29.224 1.00 88.75 90 VAL A CA 1
ATOM 709 C C . VAL A 1 90 ? -7.656 1.732 29.682 1.00 88.75 90 VAL A C 1
ATOM 711 O O . VAL A 1 90 ? -7.770 2.013 30.875 1.00 88.75 90 VAL A O 1
ATOM 714 N N . LEU A 1 91 ? -8.464 2.262 28.760 1.00 87.69 91 LEU A N 1
ATOM 715 C CA . LEU A 1 91 ? -9.552 3.180 29.106 1.00 87.69 91 LEU A CA 1
ATOM 716 C C . LEU A 1 91 ? -10.583 2.500 30.017 1.00 87.69 91 LEU A C 1
ATOM 718 O O . LEU A 1 91 ? -10.923 3.049 31.066 1.00 87.69 91 LEU A O 1
ATOM 722 N N . ALA A 1 92 ? -10.995 1.277 29.674 1.00 86.56 92 ALA A N 1
ATOM 723 C CA . ALA A 1 92 ? -11.937 0.493 30.467 1.00 86.56 92 ALA A CA 1
ATOM 724 C C . ALA A 1 92 ? -11.417 0.169 31.881 1.00 86.56 92 ALA A C 1
ATOM 726 O O . ALA A 1 92 ? -12.206 0.088 32.819 1.00 86.56 92 ALA A O 1
ATOM 727 N N . GLN A 1 93 ? -10.102 0.014 32.066 1.00 82.56 93 GLN A N 1
ATOM 728 C CA . GLN A 1 93 ? -9.495 -0.176 33.390 1.00 82.56 93 GLN A CA 1
ATOM 729 C C . GLN A 1 93 ? -9.463 1.119 34.214 1.00 82.56 93 GLN A C 1
ATOM 731 O O . GLN A 1 93 ? -9.629 1.085 35.433 1.00 82.56 93 GLN A O 1
ATOM 736 N N . ASN A 1 94 ? -9.286 2.269 33.565 1.00 86.06 94 ASN A N 1
ATOM 737 C CA . ASN A 1 94 ? -9.131 3.550 34.251 1.00 86.06 94 ASN A CA 1
ATOM 738 C C . ASN A 1 94 ? -10.458 4.142 34.755 1.00 86.06 94 ASN A C 1
ATOM 740 O O . ASN A 1 94 ? -10.470 4.819 35.785 1.00 86.06 94 ASN A O 1
ATOM 744 N N . GLU A 1 95 ? -11.577 3.898 34.070 1.00 83.38 95 GLU A N 1
ATOM 745 C CA . GLU A 1 95 ? -12.904 4.378 34.487 1.00 83.38 95 GLU A CA 1
ATOM 746 C C . GLU A 1 95 ? -13.334 3.929 35.899 1.00 83.38 95 GLU A C 1
ATOM 748 O O . GLU A 1 95 ? -13.656 4.797 36.720 1.00 83.38 95 GLU A O 1
ATOM 753 N N . PRO A 1 96 ? -13.314 2.627 36.255 1.00 86.19 96 PRO A N 1
ATOM 754 C CA . PRO A 1 96 ? -13.684 2.185 37.597 1.00 86.19 96 PRO A CA 1
ATOM 755 C C . PRO A 1 96 ? -12.716 2.712 38.661 1.00 86.19 96 PRO A C 1
ATOM 757 O O . PRO A 1 96 ? -13.158 3.103 39.741 1.00 86.19 96 PRO A O 1
ATOM 760 N N . ILE A 1 97 ? -11.418 2.808 38.353 1.00 80.44 97 ILE A N 1
ATOM 761 C CA . ILE A 1 97 ? -10.400 3.340 39.273 1.00 80.44 97 ILE A CA 1
ATOM 762 C C . ILE A 1 97 ? -10.676 4.815 39.590 1.00 80.44 97 ILE A C 1
ATOM 764 O O . ILE A 1 97 ? -10.706 5.207 40.758 1.00 80.44 97 ILE A O 1
ATOM 768 N N . LYS A 1 98 ? -10.955 5.632 38.569 1.00 85.69 98 LYS A N 1
ATOM 769 C CA . LYS A 1 98 ? -11.311 7.048 38.741 1.00 85.69 98 LYS A CA 1
ATOM 770 C C . LYS A 1 98 ? -12.580 7.217 39.582 1.00 85.69 98 LYS A C 1
ATOM 772 O O . LYS A 1 98 ? -12.655 8.115 40.422 1.00 85.69 98 LYS A O 1
ATOM 777 N N . ASN A 1 99 ? -13.570 6.351 39.376 1.00 84.81 99 ASN A N 1
ATOM 778 C CA . ASN A 1 99 ? -14.826 6.378 40.125 1.00 84.81 99 ASN A CA 1
ATOM 779 C C . ASN A 1 99 ? -14.634 5.977 41.597 1.00 84.81 99 ASN A C 1
ATOM 781 O O . ASN A 1 99 ? -15.207 6.618 42.478 1.00 84.81 99 ASN A O 1
ATOM 785 N N . LEU A 1 100 ? -13.774 4.992 41.874 1.00 87.19 100 LEU A N 1
ATOM 786 C CA . LEU A 1 100 ? -13.388 4.606 43.233 1.00 87.19 100 LEU A CA 1
ATOM 787 C C . LEU A 1 100 ? -12.676 5.751 43.964 1.00 87.19 100 LEU A C 1
ATOM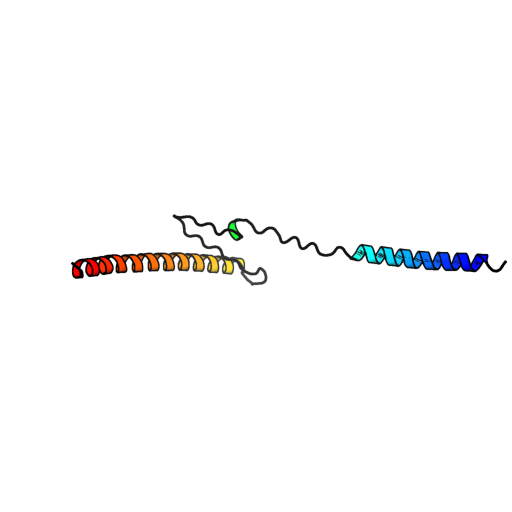 789 O O . LEU A 1 100 ? -13.071 6.099 45.073 1.00 87.19 100 LEU A O 1
ATOM 793 N N . GLN A 1 101 ? -11.697 6.406 43.331 1.00 84.56 101 GLN A N 1
ATOM 794 C CA . GLN A 1 101 ? -11.015 7.566 43.924 1.00 84.56 101 GLN A CA 1
ATOM 795 C C . GLN A 1 101 ? -11.992 8.695 44.272 1.00 84.56 101 GLN A C 1
ATOM 797 O O . GLN A 1 101 ? -11.896 9.297 45.338 1.00 84.56 101 GLN A O 1
ATOM 802 N N . LYS A 1 102 ? -12.979 8.949 43.408 1.00 86.00 102 LYS A N 1
ATOM 803 C CA . LYS A 1 102 ? -14.007 9.970 43.638 1.00 86.00 102 LYS A CA 1
ATOM 804 C C . LYS A 1 102 ? -14.955 9.620 44.794 1.00 86.00 102 LYS A C 1
ATOM 806 O O . LYS A 1 102 ? -15.455 10.530 45.447 1.00 86.00 102 LYS A O 1
ATOM 811 N N . SER A 1 103 ? -15.199 8.332 45.046 1.00 80.06 103 SER A N 1
ATOM 812 C CA . SER A 1 103 ? -16.005 7.859 46.182 1.00 80.06 103 SER A CA 1
ATOM 813 C C . SER A 1 103 ? -15.244 7.878 47.506 1.00 80.06 103 SER A C 1
ATOM 815 O O . SER A 1 103 ? -15.876 7.952 48.551 1.00 80.06 103 SER A O 1
ATOM 817 N N . LEU A 1 104 ? -13.914 7.792 47.463 1.00 80.44 104 LEU A N 1
ATOM 818 C CA . LEU A 1 104 ? -13.044 7.845 48.642 1.00 80.44 104 LEU A CA 1
ATOM 819 C C . LEU A 1 104 ? -12.709 9.282 49.082 1.00 80.44 104 LEU A C 1
ATOM 821 O O . LEU A 1 104 ? -12.226 9.484 50.189 1.00 80.44 104 LEU A O 1
ATOM 825 N N . MET A 1 105 ? -12.940 10.275 48.217 1.00 81.50 105 MET A N 1
ATOM 826 C CA . MET A 1 105 ? -12.722 11.706 48.489 1.00 81.50 105 MET A CA 1
ATOM 827 C C . MET A 1 105 ? -14.002 12.454 48.914 1.00 81.50 105 MET A C 1
ATOM 829 O O . MET A 1 105 ? -14.013 13.685 48.928 1.00 81.50 105 MET A O 1
ATOM 833 N N . LYS A 1 106 ? -15.083 11.730 49.209 1.00 60.41 106 LYS A N 1
ATOM 834 C CA . LYS A 1 106 ? -16.369 12.256 49.680 1.00 60.41 106 LYS A CA 1
ATOM 835 C C . LYS A 1 106 ? -16.621 11.788 51.102 1.00 60.41 106 LYS A C 1
ATOM 837 O O . LYS A 1 106 ? -17.207 12.591 51.856 1.00 60.41 106 LYS A O 1
#